Protein AF-A0AAW9HYL1-F1 (afdb_monomer_lite)

Organism: Clostridium perfringens (NCBI:txid1502)

Secondary structure (DSSP, 8-state):
--EETTEE--SHHHHHHHTTSSEEEEEEE-TTT--EEEEEEE--TT-------SSTTSSPPPB-----TT-TTTTSPTTS-GGGG--B--HHHHHHH--EE-GGG--HHHHHHHHHTT----EE--

Sequence (126 aa):
LLSVNKEKVEDIIQYRFLISEEYIELEIQKQKNGKIYLYEIEKDYDEELGIEFTNPIIDKAKSCRNKCVFCFIDQLPKGMRETLYFKDDDSRLSFLQGNFVTLTNMSEDDVNNIIRYRISPINISV

Foldseek 3Di:
DQDKPPHGDDWDLSVQVSVQDQWIWDWDQDPVPRDIDTDIHGDDGSDDPPDDDPDNTNDDFDADPDPDPPDVLVVDDPPDDPVSNGHGAHQVCCQVPVDEHACVPDDPVNVVVCVVSVRDDGHYDD

pLDDT: mean 88.78, std 4.05, range [71.06, 94.88]

Structure (mmCIF, N/CA/C/O backbone):
data_AF-A0AAW9HYL1-F1
#
_entry.id   AF-A0AAW9HYL1-F1
#
loop_
_atom_site.group_PDB
_atom_site.id
_atom_site.type_symbol
_atom_site.label_atom_id
_atom_site.label_alt_id
_atom_site.label_comp_id
_atom_site.label_asym_id
_atom_site.label_entity_id
_atom_site.label_seq_id
_atom_site.pdbx_PDB_ins_code
_atom_site.Cartn_x
_atom_site.Cartn_y
_atom_site.Cartn_z
_atom_site.occupancy
_atom_site.B_iso_or_equiv
_atom_site.auth_seq_id
_atom_site.auth_comp_id
_atom_site.auth_asym_id
_atom_site.auth_atom_id
_atom_site.pdbx_PDB_model_num
ATOM 1 N N . LEU A 1 1 ? -2.855 9.068 11.804 1.00 87.00 1 LEU A N 1
ATOM 2 C CA . LEU A 1 1 ? -3.636 7.865 12.143 1.00 87.00 1 LEU A CA 1
ATOM 3 C C . LEU A 1 1 ? -2.646 6.812 12.618 1.00 87.00 1 LEU A C 1
ATOM 5 O O . LEU A 1 1 ? -1.615 6.692 11.968 1.00 87.00 1 LEU A O 1
ATOM 9 N N . LEU A 1 2 ? -2.879 6.173 13.766 1.00 88.38 2 LEU A N 1
ATOM 10 C CA . LEU A 1 2 ? -2.017 5.101 14.282 1.00 88.38 2 LEU A CA 1
ATOM 11 C C . LEU A 1 2 ? -2.625 3.728 13.994 1.00 88.38 2 LEU A C 1
ATOM 13 O O . LEU A 1 2 ? -1.960 2.884 13.398 1.00 88.38 2 LEU A O 1
ATOM 17 N N . SER A 1 3 ? -3.881 3.529 14.385 1.00 92.81 3 SER A N 1
ATOM 18 C CA . SER A 1 3 ? -4.597 2.270 14.206 1.00 92.81 3 SER A CA 1
ATOM 19 C C . SER A 1 3 ? -6.097 2.509 14.007 1.00 92.81 3 SER A C 1
ATOM 21 O O . SER A 1 3 ? -6.619 3.574 14.358 1.00 92.81 3 SER A O 1
ATOM 23 N N . VAL A 1 4 ? -6.755 1.526 13.398 1.00 93.31 4 VAL A N 1
ATOM 24 C CA . VAL A 1 4 ? -8.210 1.398 13.248 1.00 93.31 4 VAL A CA 1
ATOM 25 C C . VAL A 1 4 ? -8.559 0.008 13.783 1.00 93.31 4 VAL A C 1
ATOM 27 O O . VAL A 1 4 ? -7.942 -0.966 13.360 1.00 93.31 4 VAL A O 1
ATOM 30 N N . ASN A 1 5 ? -9.479 -0.107 14.740 1.00 91.81 5 ASN A N 1
ATOM 31 C CA . ASN A 1 5 ? -9.858 -1.380 15.374 1.00 91.81 5 ASN A CA 1
ATOM 32 C C . ASN A 1 5 ? -8.654 -2.167 15.929 1.00 91.81 5 ASN A C 1
ATOM 34 O O . ASN A 1 5 ? -8.588 -3.390 15.830 1.00 91.81 5 ASN A O 1
ATOM 38 N N . LYS A 1 6 ? -7.679 -1.453 16.516 1.00 90.31 6 LYS A N 1
ATOM 39 C CA . LYS A 1 6 ? -6.393 -1.983 17.030 1.00 90.31 6 LYS A CA 1
ATOM 40 C C . LYS A 1 6 ? -5.459 -2.547 15.953 1.00 90.31 6 LYS A C 1
ATOM 42 O O . LYS A 1 6 ? -4.354 -2.981 16.279 1.00 90.31 6 LYS A O 1
ATOM 47 N N . GLU A 1 7 ? -5.843 -2.488 14.681 1.00 90.50 7 GLU A N 1
ATOM 48 C CA . GLU A 1 7 ? -4.974 -2.817 13.559 1.00 90.50 7 GLU A CA 1
ATOM 49 C C . GLU A 1 7 ? -4.237 -1.573 13.069 1.00 90.50 7 GLU A C 1
ATOM 51 O O . GLU A 1 7 ? -4.817 -0.511 12.829 1.00 90.50 7 GLU A O 1
ATOM 56 N N . LYS A 1 8 ? -2.917 -1.691 12.927 1.00 90.19 8 LYS A N 1
ATOM 57 C CA . LYS A 1 8 ? -2.094 -0.613 12.388 1.00 90.19 8 LYS A CA 1
ATOM 58 C C . LYS A 1 8 ? -2.398 -0.446 10.900 1.00 90.19 8 LYS A C 1
ATOM 60 O O . LYS A 1 8 ? -2.320 -1.405 10.143 1.00 90.19 8 LYS A O 1
ATOM 65 N N . VAL A 1 9 ? -2.681 0.786 10.491 1.00 88.94 9 VAL A N 1
ATOM 66 C CA . VAL A 1 9 ? -2.968 1.119 9.091 1.00 88.94 9 VAL A CA 1
ATOM 67 C C . VAL A 1 9 ? -1.663 1.421 8.366 1.00 88.94 9 VAL A C 1
ATOM 69 O O . VAL A 1 9 ? -1.001 2.413 8.681 1.00 88.94 9 VAL A O 1
ATOM 72 N N . GLU A 1 10 ? -1.293 0.586 7.397 1.00 85.00 10 GLU A N 1
ATOM 73 C CA . GLU A 1 10 ? -0.067 0.772 6.609 1.00 85.00 10 GLU A CA 1
ATOM 74 C C . GLU A 1 10 ? -0.324 1.435 5.254 1.00 85.00 10 GLU A C 1
ATOM 76 O O . GLU A 1 10 ? 0.524 2.177 4.759 1.00 85.00 10 GLU A O 1
ATOM 81 N N . ASP A 1 11 ? -1.497 1.211 4.663 1.00 88.12 11 ASP A N 1
ATOM 82 C CA . ASP A 1 11 ? -1.848 1.757 3.357 1.00 88.12 11 ASP A CA 1
ATOM 83 C C . ASP A 1 11 ? -3.335 2.122 3.232 1.00 88.12 11 ASP A C 1
ATOM 85 O O . ASP A 1 11 ? -4.158 1.864 4.115 1.00 88.12 11 ASP A O 1
ATOM 89 N N . ILE A 1 12 ? -3.672 2.772 2.116 1.00 88.81 12 ILE A N 1
ATOM 90 C CA . ILE A 1 12 ? -5.027 3.259 1.843 1.00 88.81 12 ILE A CA 1
ATOM 91 C C . ILE A 1 12 ? -6.057 2.138 1.638 1.00 88.81 12 ILE A C 1
ATOM 93 O O . ILE A 1 12 ? -7.235 2.341 1.924 1.00 88.81 12 ILE A O 1
ATOM 97 N N . ILE A 1 13 ? -5.646 0.967 1.145 1.00 90.31 13 ILE A N 1
ATOM 98 C CA . ILE A 1 13 ? -6.552 -0.161 0.904 1.00 90.31 13 ILE A CA 1
ATOM 99 C C . ILE A 1 13 ? -6.938 -0.775 2.248 1.00 90.31 13 ILE A C 1
ATOM 101 O O . ILE A 1 13 ? -8.123 -0.967 2.509 1.00 90.31 13 ILE A O 1
ATOM 105 N N . GLN A 1 14 ? -5.956 -0.989 3.127 1.00 89.81 14 GLN A N 1
ATOM 106 C CA . GLN A 1 14 ? -6.181 -1.420 4.506 1.00 89.81 14 GLN A CA 1
ATOM 107 C C . GLN A 1 14 ? -7.083 -0.441 5.249 1.00 89.81 14 GLN A C 1
ATOM 109 O O . GLN A 1 14 ? -8.043 -0.858 5.889 1.00 89.81 14 GLN A O 1
ATOM 114 N N . TYR A 1 15 ? -6.815 0.864 5.123 1.00 90.81 15 TYR A N 1
ATOM 115 C CA . TYR A 1 15 ? -7.665 1.894 5.712 1.00 90.81 15 TYR A CA 1
ATOM 116 C C . TYR A 1 15 ? -9.120 1.745 5.259 1.00 90.81 15 TYR A C 1
ATOM 118 O O . TYR A 1 15 ? -9.997 1.605 6.103 1.00 90.81 15 TYR A O 1
ATOM 126 N N . ARG A 1 16 ? -9.364 1.726 3.940 1.00 90.00 16 ARG A N 1
ATOM 127 C CA . ARG A 1 16 ? -10.711 1.593 3.359 1.00 90.00 16 ARG A CA 1
ATOM 128 C C . ARG A 1 16 ? -11.414 0.318 3.811 1.00 90.00 16 ARG A C 1
ATOM 130 O O . ARG A 1 16 ? -12.603 0.350 4.094 1.00 90.00 16 ARG A O 1
ATOM 137 N N . PHE A 1 17 ? -10.674 -0.782 3.903 1.00 91.31 17 PHE A N 1
ATOM 138 C CA . PHE A 1 17 ? -11.206 -2.049 4.380 1.00 91.31 17 PHE A CA 1
ATOM 139 C C . PHE A 1 17 ? -11.645 -1.961 5.848 1.00 91.31 17 PHE A C 1
ATOM 141 O O . PHE A 1 17 ? -12.782 -2.298 6.167 1.00 91.31 17 PHE A O 1
ATOM 148 N N . LEU A 1 18 ? -10.778 -1.455 6.728 1.00 91.69 18 LEU A N 1
ATOM 149 C CA . LEU A 1 18 ? -11.039 -1.381 8.169 1.00 91.69 18 LEU A CA 1
ATOM 150 C C . LEU A 1 18 ? -12.166 -0.404 8.523 1.00 91.69 18 LEU A C 1
ATOM 152 O O . LEU A 1 18 ? -12.885 -0.631 9.489 1.00 91.69 18 LEU A O 1
ATOM 156 N N . ILE A 1 19 ? -12.353 0.664 7.742 1.00 92.94 19 ILE A N 1
ATOM 157 C CA . ILE A 1 19 ? -13.446 1.618 7.979 1.00 92.94 19 ILE A CA 1
ATOM 158 C C . ILE A 1 19 ? -14.791 1.172 7.397 1.00 92.94 19 ILE A C 1
ATOM 160 O O . ILE A 1 19 ? -15.763 1.904 7.522 1.00 92.94 19 ILE A O 1
ATOM 164 N N . SER A 1 20 ? -14.878 0.026 6.723 1.00 92.06 20 SER A N 1
ATOM 165 C CA . SER A 1 20 ? -16.154 -0.419 6.139 1.00 92.06 20 SER A CA 1
ATOM 166 C C . SER A 1 20 ? -17.172 -0.863 7.201 1.00 92.06 20 SER A C 1
ATOM 168 O O . SER A 1 20 ? -18.374 -0.850 6.940 1.00 92.06 20 SER A O 1
ATOM 170 N N . GLU A 1 21 ? -16.703 -1.190 8.409 1.00 91.75 21 GLU A N 1
ATOM 171 C CA . GLU A 1 21 ? -17.519 -1.630 9.545 1.00 91.75 21 GLU A CA 1
ATOM 172 C C . GLU A 1 21 ? -18.377 -0.496 10.143 1.00 91.75 21 GLU A C 1
ATOM 174 O O . GLU A 1 21 ? -18.102 0.687 9.945 1.00 91.75 21 GLU A O 1
ATOM 179 N N . GLU A 1 22 ? -19.433 -0.863 10.877 1.00 93.25 22 GLU A N 1
ATOM 180 C CA . GLU A 1 22 ? -20.362 0.089 11.516 1.00 93.25 22 GLU A CA 1
ATOM 181 C C . GLU A 1 22 ? -19.780 0.713 12.793 1.00 93.25 22 GLU A C 1
ATOM 183 O O . GLU A 1 22 ? -20.034 1.878 13.089 1.00 93.25 22 GLU A O 1
ATOM 188 N N . TYR A 1 23 ? -18.979 -0.049 13.544 1.00 93.75 23 TYR A N 1
ATOM 189 C CA . TYR A 1 23 ? -18.322 0.411 14.766 1.00 93.75 23 TYR A CA 1
ATOM 190 C C . TYR A 1 23 ? -16.809 0.437 14.576 1.00 93.75 23 TYR A C 1
ATOM 192 O O . TYR A 1 23 ? -16.202 -0.574 14.218 1.00 93.75 23 TYR A O 1
ATOM 200 N N . ILE A 1 24 ? -16.198 1.596 14.826 1.00 94.62 24 ILE A N 1
ATOM 201 C CA . ILE A 1 24 ? -14.775 1.823 14.588 1.00 94.62 24 ILE A CA 1
ATOM 202 C C . ILE A 1 24 ? -14.108 2.473 15.804 1.00 94.62 24 ILE A C 1
ATOM 204 O O . ILE A 1 24 ? -14.519 3.535 16.270 1.00 94.62 24 ILE A O 1
ATOM 208 N N . GLU A 1 25 ? -12.998 1.886 16.249 1.00 94.88 25 GLU A N 1
ATOM 209 C CA . GLU A 1 25 ? -12.057 2.464 17.210 1.00 94.88 25 GLU A CA 1
ATOM 210 C C . GLU A 1 25 ? -10.865 3.092 16.468 1.00 94.88 25 GLU A C 1
ATOM 212 O O . GLU A 1 25 ? -10.026 2.388 15.904 1.00 94.88 25 GLU A O 1
ATOM 217 N N . LEU A 1 26 ? -10.756 4.424 16.464 1.00 94.44 26 LEU A N 1
ATOM 218 C CA . LEU A 1 26 ? -9.645 5.152 15.840 1.00 94.44 26 LEU A CA 1
ATOM 219 C C . LEU A 1 26 ? -8.641 5.658 16.870 1.00 94.44 26 LEU A C 1
ATOM 221 O O . LEU A 1 26 ? -8.961 6.516 17.695 1.00 94.44 26 LEU A O 1
ATOM 225 N N . GLU A 1 27 ? -7.379 5.257 16.726 1.00 94.12 27 GLU A N 1
ATOM 226 C CA . GLU A 1 27 ? -6.277 5.856 17.477 1.00 94.12 27 GLU A CA 1
ATOM 227 C C . GLU A 1 27 ? -5.574 6.940 16.655 1.00 94.12 27 GLU A C 1
ATOM 229 O O . GLU A 1 27 ? -4.962 6.699 15.606 1.00 94.12 27 GLU A O 1
ATOM 234 N N . ILE A 1 28 ? -5.615 8.177 17.152 1.00 91.94 28 ILE A N 1
ATOM 235 C CA . ILE A 1 28 ? -5.006 9.334 16.496 1.00 91.94 28 ILE A CA 1
ATOM 236 C C . ILE A 1 28 ? -3.996 9.996 17.426 1.00 91.94 28 ILE A C 1
ATOM 238 O O . ILE A 1 28 ? -4.333 10.496 18.498 1.00 91.94 28 ILE A O 1
ATOM 242 N N . GLN A 1 29 ? -2.752 10.100 16.960 1.00 91.56 29 GLN A N 1
ATOM 243 C CA . GLN A 1 29 ? -1.738 10.924 17.604 1.00 91.56 29 GLN A CA 1
ATOM 244 C C . GLN A 1 29 ? -1.782 12.357 17.068 1.00 91.56 29 GLN A C 1
ATOM 246 O O . GLN A 1 29 ? -1.630 12.600 15.868 1.00 91.56 29 GLN A O 1
ATOM 251 N N . LYS A 1 30 ? -1.957 13.336 17.959 1.00 89.50 30 LYS A N 1
ATOM 252 C CA . LYS A 1 30 ? -1.857 14.755 17.599 1.00 89.50 30 LYS A CA 1
ATOM 253 C C . LYS A 1 30 ? -0.382 15.157 17.504 1.00 89.50 30 LYS A C 1
ATOM 255 O O . LYS A 1 30 ? 0.348 15.098 18.489 1.00 89.50 30 LYS A O 1
ATOM 260 N N . GLN A 1 31 ? 0.041 15.658 16.341 1.00 82.38 31 GLN A N 1
ATOM 261 C CA . GLN A 1 31 ? 1.439 16.055 16.097 1.00 82.38 31 GLN A CA 1
ATOM 262 C C . GLN A 1 31 ? 1.964 17.109 17.086 1.00 82.38 31 GLN A C 1
ATOM 264 O O . GLN A 1 31 ? 3.129 17.079 17.458 1.00 82.38 31 GLN A O 1
ATOM 269 N N . LYS A 1 32 ? 1.106 18.035 17.537 1.00 83.44 32 LYS A N 1
ATOM 270 C CA . LYS A 1 32 ? 1.522 19.164 18.388 1.00 83.44 32 LYS A CA 1
ATOM 271 C C . LYS A 1 32 ? 1.972 18.761 19.794 1.00 83.44 32 LYS A C 1
ATOM 273 O O . LYS A 1 32 ? 2.752 19.484 20.397 1.00 83.44 32 LYS A O 1
ATOM 278 N N . ASN A 1 33 ? 1.433 17.679 20.348 1.00 83.00 33 ASN A N 1
ATOM 279 C CA . ASN A 1 33 ? 1.652 17.308 21.750 1.00 83.00 33 ASN A CA 1
ATOM 280 C C . ASN A 1 33 ? 1.978 15.821 21.946 1.00 83.00 33 ASN A C 1
ATOM 282 O O . ASN A 1 33 ? 2.144 15.393 23.084 1.00 83.00 33 ASN A O 1
ATOM 286 N N . GLY A 1 34 ? 2.015 15.031 20.868 1.00 88.00 34 GLY A N 1
ATOM 287 C CA . GLY A 1 34 ? 2.248 13.589 20.914 1.00 88.00 34 GLY A CA 1
ATOM 288 C C . GLY A 1 34 ? 1.150 12.792 21.623 1.00 88.00 34 GLY A C 1
ATOM 289 O O . GLY A 1 34 ? 1.292 11.577 21.750 1.00 88.00 34 GLY A O 1
ATOM 290 N N . LYS A 1 35 ? 0.063 13.438 22.075 1.00 89.69 35 LYS A N 1
ATOM 291 C CA . LYS A 1 35 ? -1.026 12.768 22.787 1.00 89.69 35 LYS A CA 1
ATOM 292 C C . LYS A 1 35 ? -1.801 11.881 21.827 1.00 89.69 35 LYS A C 1
ATOM 294 O O . LYS A 1 35 ? -2.143 12.305 20.719 1.00 89.69 35 LYS A O 1
ATOM 299 N N . ILE A 1 36 ? -2.080 10.674 22.298 1.00 92.69 36 ILE A N 1
ATOM 300 C CA . ILE A 1 36 ? -2.902 9.685 21.616 1.00 92.69 36 ILE A CA 1
ATOM 301 C C . ILE A 1 36 ? -4.333 9.859 22.114 1.00 92.69 36 ILE A C 1
ATOM 303 O O . ILE A 1 36 ? -4.570 9.961 23.318 1.00 92.69 36 ILE A O 1
ATOM 307 N N . TYR A 1 37 ? -5.259 9.946 21.172 1.00 92.56 37 TYR A N 1
ATOM 308 C CA . TYR A 1 37 ? -6.692 9.989 21.413 1.00 92.56 37 TYR A CA 1
ATOM 309 C C . TYR A 1 37 ? -7.308 8.742 20.798 1.00 92.56 37 TYR A C 1
ATOM 311 O O . TYR A 1 37 ? -6.981 8.412 19.658 1.00 92.56 37 TYR A O 1
ATOM 319 N N . LEU A 1 38 ? -8.185 8.094 21.557 1.00 94.38 38 LEU A N 1
ATOM 320 C CA . LEU A 1 38 ? -9.049 7.028 21.077 1.00 94.38 38 LEU A CA 1
ATOM 321 C C . LEU A 1 38 ? -10.423 7.639 20.793 1.00 94.38 38 LEU A C 1
ATOM 323 O O . LEU A 1 38 ? -10.975 8.324 21.656 1.00 94.38 38 LEU A O 1
ATOM 327 N N . TYR A 1 39 ? -10.927 7.440 19.582 1.00 93.81 39 TYR A N 1
ATOM 328 C CA . TYR A 1 39 ? -12.274 7.828 19.183 1.00 93.81 39 TYR A CA 1
ATOM 329 C C . TYR A 1 39 ? -13.074 6.570 18.879 1.00 93.81 39 TYR A C 1
ATOM 331 O O . TYR A 1 39 ? -12.625 5.741 18.095 1.00 93.81 39 TYR A O 1
ATOM 339 N N . GLU A 1 40 ? -14.248 6.461 19.480 1.00 94.75 40 GLU A N 1
ATOM 340 C CA . GLU A 1 40 ? -15.237 5.428 19.184 1.00 94.75 40 GLU A CA 1
ATOM 341 C C . GLU A 1 40 ? -16.279 6.065 18.263 1.00 94.75 40 GLU A C 1
ATOM 343 O O . GLU A 1 40 ? -16.817 7.132 18.579 1.00 94.75 40 GLU A O 1
ATOM 348 N N . ILE A 1 41 ? -16.483 5.481 17.085 1.00 94.06 41 ILE A N 1
ATOM 349 C CA . ILE A 1 41 ? -17.350 6.023 16.039 1.00 94.06 41 ILE A CA 1
ATOM 350 C C . ILE A 1 41 ? -18.343 4.944 15.623 1.00 94.06 41 ILE A C 1
ATOM 352 O O . ILE A 1 41 ? -17.939 3.842 15.260 1.00 94.06 41 ILE A O 1
ATOM 356 N N . GLU A 1 42 ? -19.624 5.298 15.645 1.00 94.81 42 GLU A N 1
ATOM 357 C CA . GLU A 1 42 ? -20.717 4.526 15.056 1.00 94.81 42 GLU A CA 1
ATOM 358 C C . GLU A 1 42 ? -21.165 5.214 13.766 1.00 94.81 42 GLU A C 1
ATOM 360 O O . GLU A 1 42 ? -21.352 6.434 13.746 1.00 94.81 42 GLU A O 1
ATOM 365 N N . LYS A 1 43 ? -21.309 4.438 12.695 1.00 94.56 43 LYS A N 1
ATOM 366 C CA . LYS A 1 43 ? -21.702 4.909 11.365 1.00 94.56 43 LYS A CA 1
ATOM 367 C C . LYS A 1 43 ? -22.451 3.819 10.602 1.00 94.56 43 LYS A C 1
ATOM 369 O O . LYS A 1 43 ? -22.409 2.652 10.995 1.00 94.56 43 LYS A O 1
ATOM 374 N N . ASP A 1 44 ? -23.070 4.178 9.485 1.00 93.69 44 ASP A N 1
ATOM 375 C CA . ASP A 1 44 ? -23.665 3.181 8.599 1.00 93.69 44 ASP A CA 1
ATOM 376 C C . ASP A 1 44 ? -22.573 2.335 7.910 1.00 93.69 44 ASP A C 1
ATOM 378 O O . ASP A 1 44 ? -21.416 2.753 7.728 1.00 93.69 44 ASP A O 1
ATOM 382 N N . TYR A 1 45 ? -22.930 1.112 7.513 1.00 91.25 45 TYR A N 1
ATOM 383 C CA . TYR A 1 45 ? -22.034 0.243 6.749 1.00 91.25 45 TYR A CA 1
ATOM 384 C C . TYR A 1 45 ? -21.524 0.964 5.493 1.00 91.25 45 TYR A C 1
ATOM 386 O O . TYR A 1 45 ? -22.306 1.562 4.755 1.00 91.25 45 TYR A O 1
ATOM 394 N N . ASP A 1 46 ? -20.211 0.901 5.256 1.00 89.38 46 ASP A N 1
ATOM 395 C CA . ASP A 1 46 ? -19.529 1.561 4.127 1.00 89.38 46 ASP A CA 1
ATOM 396 C C . ASP A 1 46 ? -19.615 3.109 4.101 1.00 89.38 46 ASP A C 1
ATOM 398 O O . ASP A 1 46 ? -19.145 3.747 3.162 1.00 89.38 46 ASP A O 1
ATOM 402 N N . GLU A 1 47 ? -20.152 3.755 5.146 1.00 91.81 47 GLU A N 1
ATOM 403 C CA . GLU A 1 47 ? -20.123 5.219 5.267 1.00 91.81 47 GLU A CA 1
ATOM 404 C C . GLU A 1 47 ? -18.682 5.737 5.457 1.00 91.81 47 GLU A C 1
ATOM 406 O O . GLU A 1 47 ? -17.891 5.164 6.213 1.00 91.81 47 GLU A O 1
ATOM 411 N N . GLU A 1 48 ? -18.320 6.830 4.781 1.00 89.56 48 GLU A N 1
ATOM 412 C CA . GLU A 1 48 ? -16.981 7.421 4.874 1.00 89.56 48 GLU A CA 1
ATOM 413 C C . GLU A 1 48 ? -16.819 8.322 6.109 1.00 89.56 48 GLU A C 1
ATOM 415 O O . GLU A 1 48 ? -17.688 9.114 6.456 1.00 89.56 48 GLU A O 1
ATOM 420 N N . LEU A 1 49 ? -15.629 8.303 6.719 1.00 89.56 49 LEU A N 1
ATOM 421 C CA . LEU A 1 49 ? -15.297 9.157 7.872 1.00 89.56 49 LEU A CA 1
ATOM 422 C C . LEU A 1 49 ? -14.949 10.615 7.505 1.00 89.56 49 LEU A C 1
ATOM 424 O O . LEU A 1 49 ? -14.670 11.422 8.393 1.00 89.56 49 LEU A O 1
ATOM 428 N N . GLY A 1 50 ? -14.872 10.949 6.213 1.00 87.50 50 GLY A N 1
ATOM 429 C CA . GLY A 1 50 ? -14.461 12.280 5.744 1.00 87.50 50 GLY A CA 1
ATOM 430 C C . GLY A 1 50 ? -12.999 12.640 6.053 1.00 87.50 50 GLY A C 1
ATOM 431 O O . GLY A 1 50 ? -12.665 13.814 6.212 1.00 87.50 50 GLY A O 1
ATOM 432 N N . ILE A 1 51 ? -12.119 11.641 6.186 1.00 87.00 51 ILE A N 1
ATOM 433 C CA . ILE A 1 51 ? -10.686 11.845 6.436 1.00 87.00 51 ILE A CA 1
ATOM 434 C C . ILE A 1 51 ? -9.935 11.8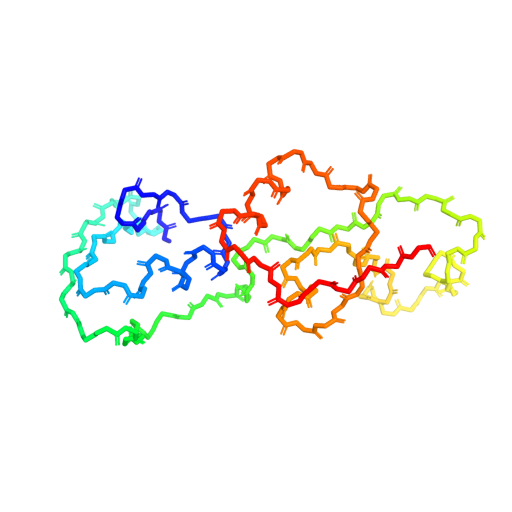93 5.106 1.00 87.00 51 ILE A C 1
ATOM 436 O O . ILE A 1 51 ? -9.952 10.935 4.337 1.00 87.00 51 ILE A O 1
ATOM 440 N N . GLU A 1 52 ? -9.188 12.972 4.884 1.00 85.75 52 GLU A N 1
ATOM 441 C CA . GLU A 1 52 ? -8.279 13.099 3.746 1.00 85.75 52 GLU A CA 1
ATOM 442 C C . GLU A 1 52 ? -6.815 12.974 4.185 1.00 85.75 52 GLU A C 1
ATOM 444 O O . GLU A 1 52 ? -6.370 13.583 5.164 1.00 85.75 52 GLU A O 1
ATOM 449 N N . PHE A 1 53 ? -6.041 12.193 3.432 1.00 86.00 53 PHE A N 1
ATOM 450 C CA . PHE A 1 53 ? -4.604 12.041 3.637 1.00 86.00 53 PHE A CA 1
ATOM 451 C C . PHE A 1 53 ? -3.831 12.930 2.665 1.00 86.00 53 PHE A C 1
ATOM 453 O O . PHE A 1 53 ? -4.168 13.028 1.489 1.00 86.00 53 PHE A O 1
ATOM 460 N N . THR A 1 54 ? -2.726 13.520 3.127 1.00 85.31 54 THR A N 1
ATOM 461 C CA . THR A 1 54 ? -1.824 14.301 2.260 1.00 85.31 54 THR A CA 1
ATOM 462 C C . THR A 1 54 ? -1.231 13.457 1.131 1.00 85.31 54 THR A C 1
ATOM 464 O O . THR A 1 54 ? -0.970 13.968 0.046 1.00 85.31 54 THR A O 1
ATOM 467 N N . ASN A 1 55 ? -1.003 12.167 1.387 1.00 82.25 55 ASN A N 1
ATOM 468 C CA . ASN A 1 55 ? -0.543 11.212 0.392 1.00 82.25 55 ASN A CA 1
ATOM 469 C C . ASN A 1 55 ? -1.672 10.206 0.094 1.00 82.25 55 ASN A C 1
ATOM 471 O O . ASN A 1 55 ? -2.098 9.526 1.031 1.00 82.25 55 ASN A O 1
ATOM 475 N N . PRO A 1 56 ? -2.129 10.069 -1.167 1.00 77.00 56 PRO A N 1
ATOM 476 C CA . PRO A 1 56 ? -3.247 9.194 -1.530 1.00 77.00 56 PRO A CA 1
ATOM 477 C C . PRO A 1 56 ? -3.065 7.723 -1.153 1.00 77.00 56 PRO A C 1
ATOM 479 O O . PRO A 1 56 ? -4.046 7.027 -0.925 1.00 77.00 56 PRO A O 1
ATOM 482 N N . ILE A 1 57 ? -1.821 7.245 -1.083 1.00 80.56 57 ILE A N 1
ATOM 483 C CA . ILE A 1 57 ? -1.495 5.859 -0.714 1.00 80.56 57 ILE A CA 1
ATOM 484 C C . ILE A 1 57 ? -1.086 5.705 0.758 1.00 80.56 57 ILE A C 1
ATOM 486 O O . ILE A 1 57 ? -0.734 4.601 1.167 1.00 80.56 57 ILE A O 1
ATOM 490 N N . ILE A 1 58 ? -1.159 6.783 1.556 1.00 80.62 58 ILE A N 1
ATOM 491 C CA . ILE A 1 58 ? -0.696 6.914 2.956 1.00 80.62 58 ILE A CA 1
ATOM 492 C C . ILE A 1 58 ? 0.832 6.781 3.103 1.00 80.62 58 ILE A C 1
ATOM 494 O O . ILE A 1 58 ? 1.461 7.595 3.782 1.00 80.62 58 ILE A O 1
ATOM 498 N N . ASP A 1 59 ? 1.436 5.832 2.399 1.00 79.38 59 ASP A N 1
ATOM 499 C CA . ASP A 1 59 ? 2.861 5.512 2.397 1.00 79.38 59 ASP A CA 1
ATOM 500 C C . ASP A 1 59 ? 3.548 5.889 1.066 1.00 79.38 59 ASP A C 1
ATOM 502 O O . ASP A 1 59 ? 2.920 6.392 0.141 1.00 79.38 59 ASP A O 1
ATOM 506 N N . LYS A 1 60 ? 4.862 5.711 0.934 1.00 79.81 60 LYS A N 1
ATOM 507 C CA . LYS A 1 60 ? 5.579 5.948 -0.326 1.00 79.81 60 LYS A CA 1
ATOM 508 C C . LYS A 1 60 ? 5.276 4.851 -1.347 1.00 79.81 60 LYS A C 1
ATOM 510 O O . LYS A 1 60 ? 5.151 3.678 -0.999 1.00 79.81 60 LYS A O 1
ATOM 515 N N . ALA A 1 61 ? 5.216 5.243 -2.619 1.00 80.56 61 ALA A N 1
ATOM 516 C CA . ALA A 1 61 ? 5.085 4.299 -3.722 1.00 80.56 61 ALA A CA 1
ATOM 517 C C . ALA A 1 61 ? 6.346 3.432 -3.826 1.00 80.56 61 ALA A C 1
ATOM 519 O O . ALA A 1 61 ? 7.472 3.935 -3.705 1.00 80.56 61 ALA A O 1
ATOM 520 N N . LYS A 1 62 ? 6.156 2.133 -4.050 1.00 83.62 62 LYS A N 1
ATOM 521 C CA . LYS A 1 62 ? 7.253 1.191 -4.281 1.00 83.62 62 LYS A CA 1
ATOM 522 C C . LYS A 1 62 ? 7.814 1.371 -5.686 1.00 83.62 62 LYS A C 1
ATOM 524 O O . LYS A 1 62 ? 7.067 1.542 -6.642 1.00 83.62 62 LYS A O 1
ATOM 529 N N . SER A 1 63 ? 9.141 1.339 -5.798 1.00 85.62 63 SER A N 1
ATOM 530 C CA . SER A 1 63 ? 9.826 1.440 -7.083 1.00 85.62 63 SER A CA 1
ATOM 531 C C . SER A 1 63 ? 10.465 0.127 -7.511 1.00 85.62 63 SER A C 1
ATOM 533 O O . SER A 1 63 ? 11.040 -0.601 -6.693 1.00 85.62 63 SER A O 1
ATOM 535 N N . CYS A 1 64 ? 10.417 -0.136 -8.817 1.00 87.12 64 CYS A N 1
ATOM 536 C CA . CYS A 1 64 ? 11.058 -1.289 -9.430 1.00 87.12 64 CYS A CA 1
ATOM 537 C C . CYS A 1 64 ? 12.577 -1.210 -9.243 1.00 87.12 64 CYS A C 1
ATOM 539 O O . CYS A 1 64 ? 13.211 -0.198 -9.561 1.00 87.12 64 CYS A O 1
ATOM 541 N N . ARG A 1 65 ? 13.179 -2.309 -8.780 1.00 86.88 65 ARG A N 1
ATOM 542 C CA . ARG A 1 65 ? 14.636 -2.415 -8.569 1.00 86.88 65 ARG A CA 1
ATOM 543 C C . ARG A 1 65 ? 15.345 -3.184 -9.679 1.00 86.88 65 ARG A C 1
ATOM 545 O O . ARG A 1 65 ? 16.573 -3.296 -9.665 1.00 86.88 65 ARG A O 1
ATOM 552 N N . ASN A 1 66 ? 14.588 -3.678 -10.656 1.00 84.88 66 ASN A N 1
ATOM 553 C CA . ASN A 1 66 ? 15.135 -4.420 -11.777 1.00 84.88 66 ASN A CA 1
ATOM 554 C C . ASN A 1 66 ? 15.995 -3.516 -12.673 1.00 84.88 66 ASN A C 1
ATOM 556 O O . ASN A 1 66 ? 15.643 -2.375 -12.990 1.00 84.88 66 ASN A O 1
ATOM 560 N N . LYS A 1 67 ? 17.132 -4.060 -13.114 1.00 84.88 67 LYS A N 1
ATOM 561 C CA . LYS A 1 67 ? 18.068 -3.421 -14.054 1.00 84.88 67 LYS A CA 1
ATOM 562 C C . LYS A 1 67 ? 17.970 -4.077 -15.428 1.00 84.88 67 LYS A C 1
ATOM 564 O O . LYS A 1 67 ? 18.956 -4.579 -15.963 1.00 84.88 67 LYS A O 1
ATOM 569 N N . CYS A 1 68 ? 16.754 -4.142 -15.962 1.00 86.88 68 CYS A N 1
ATOM 570 C CA . CYS A 1 68 ? 16.500 -4.749 -17.263 1.00 86.88 68 CYS A CA 1
ATOM 571 C C . CYS A 1 68 ? 17.224 -3.959 -18.359 1.00 86.88 68 CYS A C 1
ATOM 573 O O . CYS A 1 68 ? 17.056 -2.746 -18.459 1.00 86.88 68 CYS A O 1
ATOM 575 N N . VAL A 1 69 ? 17.963 -4.649 -19.233 1.00 87.19 69 VAL A N 1
ATOM 576 C CA . VAL A 1 69 ? 18.654 -4.029 -20.384 1.00 87.19 69 VAL A CA 1
ATOM 577 C C . VAL A 1 69 ? 17.693 -3.273 -21.319 1.00 87.19 69 VAL A C 1
ATOM 579 O O . VAL A 1 69 ? 18.074 -2.313 -21.983 1.00 87.19 69 VAL A O 1
ATOM 582 N N . PHE A 1 70 ? 16.424 -3.680 -21.332 1.00 86.06 70 PHE A N 1
ATOM 583 C CA . PHE A 1 70 ? 15.349 -3.117 -22.147 1.00 86.06 70 PHE A CA 1
ATOM 584 C C . PHE A 1 70 ? 14.448 -2.124 -21.385 1.00 86.06 70 PHE A C 1
ATOM 586 O O . PHE A 1 70 ? 13.363 -1.798 -21.857 1.00 86.06 70 PHE A O 1
ATOM 593 N N . CYS A 1 71 ? 14.841 -1.654 -20.196 1.00 87.50 71 CYS A N 1
ATOM 594 C CA . CYS A 1 71 ? 14.002 -0.742 -19.419 1.00 87.50 71 CYS A CA 1
ATOM 595 C C . CYS A 1 71 ? 13.881 0.631 -20.105 1.00 87.50 71 CYS A C 1
ATOM 597 O O . CYS A 1 71 ? 14.832 1.410 -20.107 1.00 87.50 71 CYS A O 1
ATOM 599 N N . PHE A 1 72 ? 12.697 0.962 -20.631 1.00 87.44 72 PHE A N 1
ATOM 600 C CA . PHE A 1 72 ? 12.442 2.249 -21.295 1.00 87.44 72 PHE A CA 1
ATOM 601 C C . PHE A 1 72 ? 12.714 3.460 -20.396 1.00 87.44 72 PHE A C 1
ATOM 603 O O . PHE A 1 72 ? 13.207 4.476 -20.874 1.00 87.44 72 PHE A O 1
ATOM 610 N N . ILE A 1 73 ? 12.444 3.338 -19.092 1.00 88.88 73 ILE A N 1
ATOM 611 C CA . ILE A 1 73 ? 12.699 4.403 -18.114 1.00 88.88 73 ILE A CA 1
ATOM 612 C C . ILE A 1 73 ? 14.204 4.682 -17.976 1.00 88.88 73 ILE A C 1
ATOM 614 O O . ILE A 1 73 ? 14.605 5.843 -17.932 1.00 88.88 73 ILE A O 1
ATOM 618 N N . AS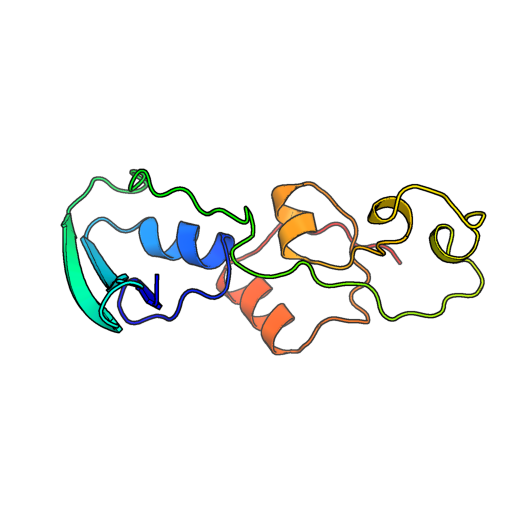P A 1 74 ? 15.048 3.642 -17.982 1.00 88.62 74 ASP A N 1
ATOM 619 C CA . ASP A 1 74 ? 16.514 3.805 -17.941 1.00 88.62 74 ASP A CA 1
ATOM 620 C C . ASP A 1 74 ? 17.078 4.400 -19.238 1.00 88.62 74 ASP A C 1
ATOM 622 O O . ASP A 1 74 ? 18.166 4.975 -19.236 1.00 88.62 74 ASP A O 1
ATOM 626 N N . GLN A 1 75 ? 16.351 4.261 -20.349 1.00 90.44 75 GLN A N 1
ATOM 627 C CA . GLN A 1 75 ? 16.743 4.781 -21.659 1.00 90.44 75 GLN A CA 1
ATOM 628 C C . GLN A 1 75 ? 16.319 6.244 -21.878 1.00 90.44 75 GLN A C 1
ATOM 630 O O . GLN A 1 75 ? 16.652 6.827 -22.912 1.00 90.44 75 GLN A O 1
ATOM 635 N N . LEU A 1 76 ? 15.609 6.865 -20.926 1.00 92.50 76 LEU A N 1
ATOM 636 C CA . LEU A 1 76 ? 15.204 8.265 -21.037 1.00 92.50 76 LEU A CA 1
ATOM 637 C C . LEU A 1 76 ? 16.420 9.216 -21.008 1.00 92.50 76 LEU A C 1
ATOM 639 O O . LEU A 1 76 ? 17.349 9.027 -20.217 1.00 92.50 76 LEU A O 1
ATOM 643 N N . PRO A 1 77 ? 16.420 10.287 -21.827 1.00 93.12 77 PRO A N 1
ATOM 644 C CA . PRO A 1 77 ? 17.487 11.286 -21.818 1.00 93.12 77 PRO A CA 1
ATOM 645 C C . PRO A 1 77 ? 17.535 12.017 -20.476 1.00 93.12 77 PRO A C 1
ATOM 647 O O . PRO A 1 77 ? 16.506 12.166 -19.823 1.00 93.12 77 PRO A O 1
ATOM 650 N N . LYS A 1 78 ? 18.714 12.507 -20.072 1.00 91.94 78 LYS A N 1
ATOM 651 C CA . LYS A 1 78 ? 18.912 13.272 -18.824 1.00 91.94 78 LYS A CA 1
ATOM 652 C C . LYS A 1 78 ? 18.243 14.654 -18.888 1.00 91.94 78 LYS A C 1
ATOM 654 O O . LYS A 1 78 ? 18.177 15.254 -19.956 1.00 91.94 78 LYS A O 1
ATOM 659 N N . GLY A 1 79 ? 17.825 15.181 -17.735 1.00 91.88 79 GLY A N 1
ATOM 660 C CA . GLY A 1 79 ? 17.238 16.525 -17.609 1.00 91.88 79 GLY A CA 1
ATOM 661 C C . GLY A 1 79 ? 15.725 16.598 -17.842 1.00 91.88 79 GLY A C 1
ATOM 662 O O . GLY A 1 79 ? 15.174 17.693 -17.912 1.00 91.88 79 GLY A O 1
ATOM 663 N N . MET A 1 80 ? 15.051 15.452 -17.953 1.00 93.19 80 MET A N 1
ATOM 664 C CA . MET A 1 80 ? 13.591 15.369 -17.978 1.00 93.19 80 MET A CA 1
ATOM 665 C C . MET A 1 80 ? 13.005 15.539 -16.568 1.00 93.19 80 MET A C 1
ATOM 667 O O . MET A 1 80 ? 13.722 15.538 -15.567 1.00 93.19 80 MET A O 1
ATOM 671 N N . ARG A 1 81 ? 11.676 15.685 -16.483 1.00 94.69 81 ARG A N 1
ATOM 672 C CA . ARG A 1 81 ? 10.956 15.789 -15.204 1.00 94.69 81 ARG A CA 1
ATOM 673 C C . ARG A 1 81 ? 11.245 14.566 -14.330 1.00 94.69 81 ARG A C 1
ATOM 675 O O . ARG A 1 81 ? 11.103 13.444 -14.805 1.00 94.69 81 ARG A O 1
ATOM 682 N N . GLU A 1 82 ? 11.553 14.775 -13.050 1.00 87.00 82 GLU A N 1
ATOM 683 C CA . GLU A 1 82 ? 11.959 13.701 -12.125 1.00 87.00 82 GLU A CA 1
ATOM 684 C C . GLU A 1 82 ? 10.977 12.522 -12.080 1.00 87.00 82 GLU A C 1
ATOM 686 O O . GLU A 1 82 ? 11.391 11.366 -12.065 1.00 87.00 82 GLU A O 1
ATOM 691 N N . THR A 1 83 ? 9.672 12.796 -12.154 1.00 88.19 83 THR A N 1
ATOM 692 C CA . THR A 1 83 ? 8.641 11.746 -12.125 1.00 88.19 83 THR A CA 1
ATOM 693 C C . THR A 1 83 ? 8.711 10.786 -13.314 1.00 88.19 83 THR A C 1
ATOM 695 O O . THR A 1 83 ? 8.161 9.700 -13.228 1.00 88.19 83 THR A O 1
ATOM 698 N N . LEU A 1 84 ? 9.311 11.186 -14.443 1.00 87.56 84 LEU A N 1
ATOM 699 C CA . LEU A 1 84 ? 9.450 10.316 -15.616 1.00 87.56 84 LEU A CA 1
ATOM 700 C C . LEU A 1 84 ? 10.511 9.234 -15.401 1.00 87.56 84 LEU A C 1
ATOM 702 O O . LEU A 1 84 ? 10.466 8.212 -16.071 1.00 87.56 84 LEU A O 1
ATOM 706 N N . TYR A 1 85 ? 11.437 9.435 -14.462 1.00 88.06 85 TYR A N 1
ATOM 707 C CA . TYR A 1 85 ? 12.446 8.436 -14.108 1.00 88.06 85 TYR A CA 1
ATOM 708 C C . TYR A 1 85 ? 11.980 7.474 -13.008 1.00 88.06 85 TYR A C 1
ATOM 710 O O . TYR A 1 85 ? 12.725 6.575 -12.618 1.00 88.06 85 TYR A O 1
ATOM 718 N N . PHE A 1 86 ? 10.767 7.656 -12.478 1.00 87.06 86 PHE A N 1
ATOM 719 C CA . PHE A 1 86 ? 10.204 6.751 -11.487 1.00 87.06 86 PHE A CA 1
ATOM 720 C C . PHE A 1 86 ? 9.729 5.466 -12.169 1.00 87.06 86 PHE A C 1
ATOM 722 O O . PHE A 1 86 ? 8.855 5.495 -13.034 1.00 87.06 86 PHE A O 1
ATOM 729 N N . LYS A 1 87 ? 10.306 4.331 -11.770 1.00 87.44 87 LYS A N 1
ATOM 730 C CA . LYS A 1 87 ? 9.839 3.009 -12.188 1.00 87.44 87 LYS A CA 1
ATOM 731 C C . LYS A 1 87 ? 8.815 2.524 -11.180 1.00 87.44 87 LYS A C 1
ATOM 733 O O . LYS A 1 87 ? 9.214 2.096 -10.100 1.00 87.44 87 LYS A O 1
ATOM 738 N N . ASP A 1 88 ? 7.539 2.619 -11.517 1.00 84.94 88 ASP A N 1
ATOM 739 C CA . ASP A 1 88 ? 6.481 2.092 -10.660 1.00 84.94 88 ASP A CA 1
ATOM 740 C C . ASP A 1 88 ? 6.525 0.559 -10.599 1.00 84.94 88 ASP A C 1
ATOM 742 O O . ASP A 1 88 ? 6.873 -0.096 -11.583 1.00 84.94 88 ASP A O 1
ATOM 746 N N . ASP A 1 89 ? 6.227 0.012 -9.424 1.00 86.38 89 ASP A N 1
ATOM 747 C CA . ASP A 1 89 ? 6.124 -1.429 -9.177 1.00 86.38 89 ASP A CA 1
ATOM 748 C C . ASP A 1 89 ? 5.250 -1.730 -7.949 1.00 86.38 89 ASP A C 1
ATOM 750 O O . ASP A 1 89 ? 5.524 -2.639 -7.163 1.00 86.38 89 ASP A O 1
ATOM 754 N N . ASP A 1 90 ? 4.228 -0.903 -7.723 1.00 87.62 90 ASP A N 1
ATOM 755 C CA . ASP A 1 90 ? 3.372 -0.973 -6.544 1.00 87.62 90 ASP A CA 1
ATOM 756 C C . ASP A 1 90 ? 2.021 -1.638 -6.855 1.00 87.62 90 ASP A C 1
ATOM 758 O O . ASP A 1 90 ? 1.210 -1.127 -7.632 1.00 87.62 90 ASP A O 1
ATOM 762 N N . SER A 1 91 ? 1.731 -2.776 -6.215 1.00 88.19 91 SER A N 1
ATOM 763 C CA . SER A 1 91 ? 0.466 -3.502 -6.418 1.00 88.19 91 SER A CA 1
ATOM 764 C C . SER A 1 91 ? -0.761 -2.699 -6.004 1.00 88.19 91 SER A C 1
ATOM 766 O O . SER A 1 91 ? -1.830 -2.874 -6.589 1.00 88.19 91 SER A O 1
ATOM 768 N N . ARG A 1 92 ? -0.615 -1.777 -5.047 1.00 89.31 92 ARG A N 1
ATOM 769 C CA . ARG A 1 92 ? -1.706 -0.896 -4.617 1.00 89.31 92 ARG A CA 1
ATOM 770 C C . ARG A 1 92 ? -2.089 0.055 -5.745 1.0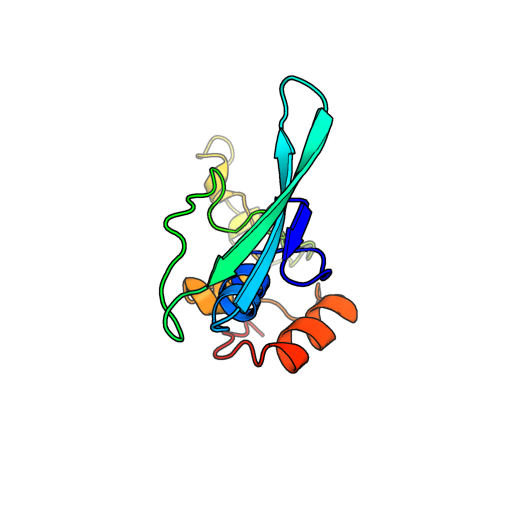0 89.31 92 ARG A C 1
ATOM 772 O O . ARG A 1 92 ? -3.272 0.266 -5.996 1.00 89.31 92 ARG A O 1
ATOM 779 N N . LEU A 1 93 ? -1.099 0.582 -6.467 1.00 88.56 93 LEU A N 1
ATOM 780 C CA . LEU A 1 93 ? -1.326 1.428 -7.641 1.00 88.56 93 LEU A CA 1
ATOM 781 C C . LEU A 1 93 ? -1.839 0.621 -8.835 1.00 88.56 93 LEU A C 1
ATOM 783 O O . LEU A 1 93 ? -2.644 1.135 -9.610 1.00 88.56 93 LEU A O 1
ATOM 787 N N . SER A 1 94 ? -1.457 -0.653 -8.951 1.00 90.44 94 SER A N 1
ATOM 788 C CA . SER A 1 94 ? -2.065 -1.554 -9.932 1.00 90.44 94 SER A CA 1
ATOM 789 C C . SER A 1 94 ? -3.577 -1.660 -9.748 1.00 90.44 94 SER A C 1
ATOM 791 O O . SER A 1 94 ? -4.328 -1.455 -10.697 1.00 90.44 94 SER A O 1
ATOM 793 N N . PHE A 1 95 ? -4.026 -1.875 -8.513 1.00 90.56 95 PHE A N 1
ATOM 794 C CA . PHE A 1 95 ? -5.449 -1.967 -8.200 1.00 90.56 95 PHE A CA 1
ATOM 795 C C . PHE A 1 95 ? -6.180 -0.620 -8.309 1.00 90.56 95 PHE A C 1
ATOM 797 O O . PHE A 1 95 ? -7.269 -0.548 -8.871 1.00 90.56 95 PHE A O 1
ATOM 804 N N . LEU A 1 96 ? -5.587 0.461 -7.794 1.00 89.50 96 LEU A N 1
ATOM 805 C CA . LEU A 1 96 ? -6.242 1.774 -7.726 1.00 89.50 96 LEU A CA 1
ATOM 806 C C . LEU A 1 96 ? -6.230 2.544 -9.054 1.00 89.50 96 LEU A C 1
ATOM 808 O O . LEU A 1 96 ? -7.134 3.337 -9.305 1.00 89.50 96 LEU A O 1
ATOM 812 N N . GLN A 1 97 ? -5.188 2.373 -9.869 1.00 88.94 97 GLN A N 1
ATOM 813 C CA . GLN A 1 97 ? -4.934 3.188 -11.066 1.00 88.94 97 GLN A CA 1
ATOM 814 C C . GLN A 1 97 ? -4.710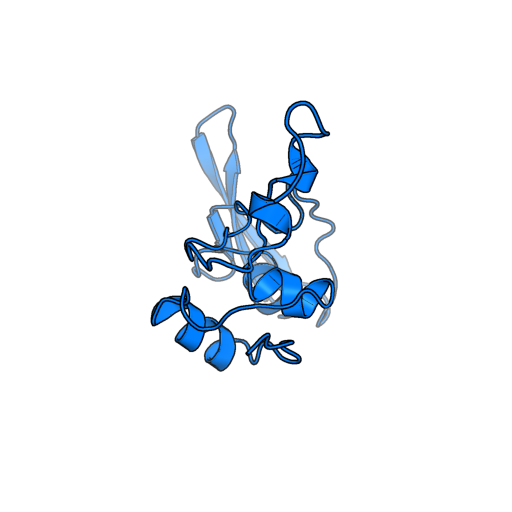 2.356 -12.335 1.00 88.94 97 GLN A C 1
ATOM 816 O O . GLN A 1 97 ? -4.625 2.920 -13.423 1.00 88.94 97 GLN A O 1
ATOM 821 N N . GLY A 1 98 ? -4.636 1.026 -12.226 1.00 88.69 98 GLY A N 1
ATOM 822 C CA . GLY A 1 98 ? -4.417 0.141 -13.369 1.00 88.69 98 GLY A CA 1
ATOM 823 C C . GLY A 1 98 ? -2.954 0.024 -13.802 1.00 88.69 98 GLY A C 1
ATOM 824 O O . GLY A 1 98 ? -2.691 -0.475 -14.897 1.00 88.69 98 GLY A O 1
ATOM 825 N N . ASN A 1 99 ? -1.998 0.458 -12.976 1.00 89.50 99 ASN A N 1
ATOM 826 C CA . ASN A 1 99 ? -0.571 0.349 -13.289 1.00 89.50 99 ASN A CA 1
ATOM 827 C C . ASN A 1 99 ? -0.116 -1.114 -13.386 1.00 89.50 99 ASN A C 1
ATOM 829 O O . ASN A 1 99 ? -0.745 -2.019 -12.837 1.00 89.50 99 ASN A O 1
ATOM 833 N N . PHE A 1 100 ? 0.993 -1.354 -14.080 1.00 87.56 100 PHE A N 1
ATOM 834 C CA . PHE A 1 100 ? 1.561 -2.692 -14.224 1.00 87.56 100 PHE A CA 1
ATOM 835 C C . PHE A 1 100 ? 2.651 -2.935 -13.189 1.00 87.56 100 PHE A C 1
ATOM 837 O O . PHE A 1 100 ? 3.493 -2.069 -12.965 1.00 87.56 100 PHE A O 1
ATOM 844 N N . VAL A 1 101 ? 2.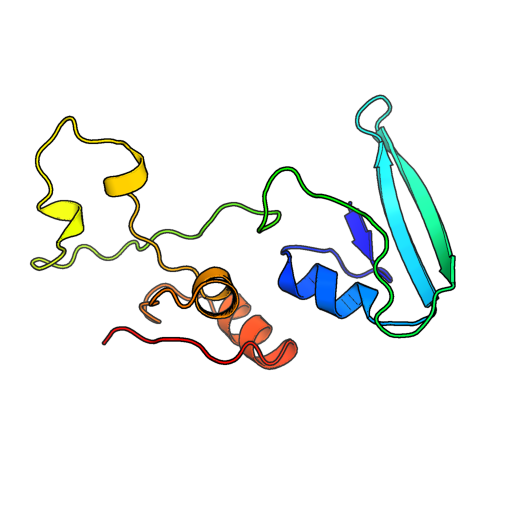661 -4.137 -12.618 1.00 89.06 101 VAL A N 1
ATOM 845 C CA . VAL A 1 101 ? 3.688 -4.570 -11.669 1.00 89.06 101 VAL A CA 1
ATOM 846 C C . VAL A 1 101 ? 4.469 -5.762 -12.193 1.00 89.06 101 VAL A C 1
ATOM 848 O O . VAL A 1 101 ? 3.940 -6.652 -12.863 1.00 89.06 101 VAL A O 1
ATOM 851 N N . THR A 1 102 ? 5.747 -5.784 -11.849 1.00 80.88 102 THR A N 1
ATOM 852 C CA . THR A 1 102 ? 6.647 -6.916 -11.997 1.00 80.88 102 THR A CA 1
ATOM 853 C C . THR A 1 102 ? 6.682 -7.655 -10.661 1.00 80.88 102 THR A C 1
ATOM 855 O O . THR A 1 102 ? 7.311 -7.221 -9.699 1.00 80.88 102 THR A O 1
ATOM 858 N N . LEU A 1 103 ? 6.018 -8.814 -10.582 1.00 85.94 103 LEU A N 1
ATOM 859 C CA . LEU A 1 103 ? 5.918 -9.619 -9.346 1.00 85.94 103 LEU A CA 1
ATOM 860 C C . LEU A 1 103 ? 7.284 -9.983 -8.725 1.00 85.94 103 LEU A C 1
ATOM 862 O O . LEU A 1 103 ? 7.369 -10.396 -7.576 1.00 85.94 103 LEU A O 1
ATOM 866 N N . THR A 1 104 ? 8.367 -9.801 -9.479 1.00 85.62 104 THR A N 1
ATOM 867 C CA . THR A 1 104 ? 9.761 -10.012 -9.078 1.00 85.62 104 THR A CA 1
ATOM 868 C C . THR A 1 104 ? 10.233 -9.216 -7.857 1.00 85.62 104 THR A C 1
ATOM 870 O O . THR A 1 104 ? 11.164 -9.668 -7.199 1.00 85.62 104 THR A O 1
ATOM 873 N N . ASN A 1 105 ? 9.643 -8.052 -7.553 1.00 83.06 105 ASN A N 1
ATOM 874 C CA . ASN A 1 105 ? 10.065 -7.221 -6.412 1.00 83.06 105 ASN A CA 1
ATOM 875 C C . ASN A 1 105 ? 9.107 -7.298 -5.209 1.00 83.06 105 ASN A C 1
ATOM 877 O O . ASN A 1 105 ? 9.255 -6.511 -4.273 1.00 83.06 105 ASN A O 1
ATOM 881 N N . MET A 1 106 ? 8.138 -8.220 -5.218 1.00 86.88 106 MET A N 1
ATOM 882 C CA . MET A 1 106 ? 7.191 -8.395 -4.113 1.00 86.88 106 MET A CA 1
ATOM 883 C C . MET A 1 106 ? 7.816 -9.139 -2.932 1.00 86.88 106 MET A C 1
ATOM 885 O O . MET A 1 106 ? 8.510 -10.140 -3.114 1.00 86.88 106 MET A O 1
ATOM 889 N N . SER A 1 107 ? 7.532 -8.673 -1.714 1.00 88.38 107 SER A N 1
ATOM 890 C CA . SER A 1 107 ? 7.807 -9.444 -0.498 1.00 88.38 107 SER A CA 1
ATOM 891 C C . SER A 1 107 ? 6.702 -10.471 -0.225 1.00 88.38 107 SER A C 1
ATOM 893 O O . SER A 1 107 ? 5.602 -10.384 -0.770 1.00 88.38 107 SER A O 1
ATOM 895 N N . GLU A 1 108 ? 6.963 -11.434 0.663 1.00 90.56 108 GLU A N 1
ATOM 896 C CA . GLU A 1 108 ? 5.916 -12.349 1.143 1.00 90.56 108 GLU A CA 1
ATOM 897 C C . GLU A 1 108 ? 4.770 -11.594 1.831 1.00 90.56 108 GLU A C 1
ATOM 899 O O . GLU A 1 108 ? 3.604 -11.921 1.616 1.00 90.56 108 GLU A O 1
ATOM 904 N N . ASP A 1 109 ? 5.084 -10.543 2.592 1.00 89.19 109 ASP A N 1
ATOM 905 C CA . ASP A 1 109 ? 4.079 -9.688 3.231 1.00 89.19 109 ASP A CA 1
ATOM 906 C C . ASP A 1 109 ? 3.168 -9.005 2.201 1.00 89.19 109 ASP A C 1
ATOM 908 O O . ASP A 1 109 ? 1.957 -8.928 2.403 1.00 89.19 109 ASP A O 1
ATOM 912 N N . ASP A 1 110 ? 3.720 -8.574 1.060 1.00 88.56 110 ASP A N 1
ATOM 913 C CA . ASP A 1 110 ? 2.932 -7.988 -0.029 1.00 88.56 110 ASP A CA 1
ATOM 914 C C . ASP A 1 110 ? 1.940 -8.994 -0.604 1.00 88.56 110 ASP A C 1
ATOM 916 O O . ASP A 1 110 ? 0.765 -8.677 -0.797 1.00 88.56 110 ASP A O 1
ATOM 920 N N . VAL A 1 111 ? 2.399 -10.224 -0.838 1.00 90.44 111 VAL A N 1
ATOM 921 C CA . VAL A 1 111 ? 1.552 -11.312 -1.338 1.00 90.44 111 VAL A CA 1
ATOM 922 C C . VAL A 1 111 ? 0.461 -11.655 -0.323 1.00 90.44 111 VAL A C 1
ATOM 924 O O . VAL A 1 111 ? -0.710 -11.766 -0.690 1.00 90.44 111 VAL A O 1
ATOM 927 N N . ASN A 1 112 ? 0.811 -11.763 0.959 1.00 92.12 112 ASN A N 1
ATOM 928 C CA . ASN A 1 112 ? -0.146 -12.031 2.029 1.00 92.12 112 ASN A CA 1
ATOM 929 C C . ASN A 1 112 ? -1.202 -10.927 2.139 1.00 92.12 112 ASN A C 1
ATOM 931 O O . ASN A 1 112 ? -2.383 -11.234 2.288 1.00 92.12 112 ASN A O 1
ATOM 935 N N . ASN A 1 113 ? -0.812 -9.659 1.998 1.00 89.81 113 ASN A N 1
ATOM 936 C CA . ASN A 1 113 ? -1.742 -8.531 1.989 1.00 89.81 113 ASN A CA 1
ATOM 937 C C . ASN A 1 113 ? -2.675 -8.564 0.773 1.00 89.81 113 ASN A C 1
ATOM 939 O O . ASN A 1 113 ? -3.885 -8.387 0.927 1.00 89.81 113 AS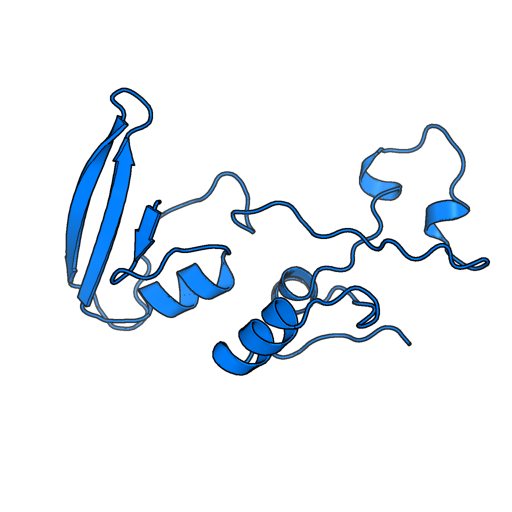N A O 1
ATOM 943 N N . ILE A 1 114 ? -2.151 -8.863 -0.421 1.00 90.94 114 ILE A N 1
ATOM 944 C CA . ILE A 1 114 ? -2.968 -9.039 -1.632 1.00 90.94 114 ILE A CA 1
ATOM 945 C C . ILE A 1 114 ? -4.036 -10.113 -1.410 1.00 90.94 114 ILE A C 1
ATOM 947 O O . ILE A 1 114 ? -5.198 -9.904 -1.756 1.00 90.94 114 ILE A O 1
ATOM 951 N N . ILE A 1 115 ? -3.667 -11.241 -0.800 1.00 91.69 115 ILE A N 1
ATOM 952 C CA . ILE A 1 115 ? -4.596 -12.339 -0.512 1.00 91.69 115 ILE A CA 1
ATOM 953 C C . ILE A 1 115 ? -5.606 -11.933 0.567 1.00 91.69 115 ILE A C 1
ATOM 955 O O . ILE A 1 115 ? -6.811 -12.100 0.370 1.00 91.69 115 ILE A O 1
ATOM 959 N N . ARG A 1 116 ? -5.127 -11.386 1.691 1.00 90.88 116 ARG A N 1
ATOM 960 C CA . ARG A 1 116 ? -5.940 -11.010 2.857 1.00 90.88 116 ARG A CA 1
ATOM 961 C C . ARG A 1 116 ? -7.045 -10.032 2.477 1.00 90.88 116 ARG A C 1
ATOM 963 O O . ARG A 1 116 ? -8.198 -10.257 2.829 1.00 90.88 116 ARG A O 1
ATOM 970 N N . TYR A 1 117 ? -6.695 -8.994 1.723 1.00 90.19 117 TYR A N 1
ATOM 971 C CA . TYR A 1 117 ? -7.626 -7.943 1.308 1.00 90.19 117 TYR A CA 1
ATOM 972 C C . TYR A 1 117 ? -8.224 -8.180 -0.081 1.00 90.19 117 TYR A C 1
ATOM 974 O O . TYR A 1 117 ? -8.944 -7.326 -0.590 1.00 90.19 117 TYR A O 1
ATOM 982 N N . ARG A 1 118 ? -7.941 -9.338 -0.697 1.00 90.81 118 ARG A N 1
ATOM 983 C CA . ARG A 1 118 ? -8.409 -9.718 -2.038 1.00 90.81 118 ARG A CA 1
ATOM 984 C C . ARG A 1 118 ? -8.189 -8.612 -3.076 1.00 90.81 118 ARG A C 1
ATOM 986 O O . ARG A 1 118 ? -9.085 -8.299 -3.857 1.00 90.81 118 ARG A O 1
ATOM 993 N N . ILE A 1 119 ? -6.989 -8.032 -3.081 1.00 90.94 119 ILE A N 1
ATOM 994 C CA . ILE A 1 119 ? -6.609 -6.935 -3.978 1.00 90.94 119 ILE A CA 1
ATOM 995 C C . ILE A 1 119 ? -6.611 -7.464 -5.418 1.00 90.94 119 ILE A C 1
ATOM 997 O O . ILE A 1 119 ? -5.718 -8.206 -5.823 1.00 90.94 119 ILE A O 1
ATOM 1001 N N . SER A 1 120 ? -7.653 -7.129 -6.177 1.00 89.12 120 SER A N 1
ATOM 1002 C CA . SER A 1 120 ? -7.873 -7.602 -7.545 1.00 89.12 120 SER A CA 1
ATOM 1003 C C . SER A 1 120 ? -8.815 -6.649 -8.285 1.00 89.12 120 SER A C 1
ATOM 1005 O O . SER A 1 120 ? -9.851 -6.302 -7.719 1.00 89.12 120 SER A O 1
ATOM 1007 N N . PRO A 1 121 ? -8.523 -6.250 -9.538 1.00 91.38 121 PRO A N 1
ATOM 1008 C CA . PRO A 1 121 ? -7.503 -6.811 -10.430 1.00 91.38 121 PRO A CA 1
ATOM 1009 C C . PRO A 1 121 ? -6.085 -6.272 -10.183 1.00 91.38 121 PRO A C 1
ATOM 1011 O O . PRO A 1 121 ? -5.908 -5.155 -9.706 1.00 91.38 121 PRO A O 1
ATOM 1014 N N . ILE A 1 122 ? -5.075 -7.070 -10.549 1.00 91.19 122 ILE A N 1
ATOM 1015 C CA . ILE A 1 122 ? -3.661 -6.664 -10.605 1.00 91.19 122 ILE A CA 1
ATOM 1016 C C . ILE A 1 122 ? -3.149 -6.923 -12.023 1.00 91.19 122 ILE A C 1
ATOM 1018 O O . ILE A 1 122 ? -3.218 -8.047 -12.522 1.00 91.19 122 ILE A O 1
ATOM 1022 N N . ASN A 1 123 ? -2.619 -5.883 -12.661 1.00 90.88 123 ASN A N 1
ATOM 1023 C CA . ASN A 1 123 ? -2.033 -5.960 -13.994 1.00 90.88 123 ASN A CA 1
ATOM 1024 C C . ASN A 1 123 ? -0.562 -6.369 -13.889 1.00 90.88 123 ASN A C 1
ATOM 1026 O O . ASN A 1 123 ? 0.251 -5.669 -13.285 1.00 90.88 123 ASN A O 1
ATOM 1030 N N . ILE A 1 124 ? -0.212 -7.503 -14.493 1.00 86.94 124 ILE A N 1
ATOM 1031 C CA . ILE A 1 124 ? 1.134 -8.077 -14.405 1.00 86.94 124 ILE A CA 1
ATOM 1032 C C . ILE A 1 124 ? 1.880 -7.828 -15.713 1.00 86.94 124 ILE A C 1
ATOM 1034 O O . ILE A 1 124 ? 1.389 -8.169 -16.790 1.00 86.94 124 ILE A O 1
ATOM 1038 N N . SER A 1 125 ? 3.076 -7.252 -15.609 1.00 81.38 125 SER A N 1
ATOM 1039 C CA . SER A 1 125 ? 4.032 -7.164 -16.714 1.00 81.38 125 SER A CA 1
ATOM 1040 C C . SER A 1 125 ? 5.005 -8.338 -16.622 1.00 81.38 125 SER A C 1
ATOM 1042 O O . SER A 1 125 ? 5.699 -8.476 -15.613 1.00 81.38 125 SER A O 1
ATOM 1044 N N . VAL A 1 126 ? 5.046 -9.163 -17.672 1.00 71.06 126 VAL A N 1
ATOM 1045 C CA . VAL A 1 126 ? 5.950 -10.322 -17.811 1.00 71.06 126 VAL A CA 1
ATOM 1046 C C . VAL A 1 126 ? 7.180 -9.939 -18.619 1.00 71.06 126 VAL A C 1
ATOM 1048 O O . VAL A 1 126 ? 7.004 -9.230 -19.635 1.00 71.06 126 VAL A O 1
#

InterPro domains:
  IPR045375 Putative radical SAM, middle domain [PF19238] (43-126)

Radius of gyration: 17.87 Å; chains: 1; bounding box: 43×32×45 Å